Protein AF-X1QJ53-F1 (afdb_monomer)

Nearest PDB structures (foldseek):
  8qbk-assembly1_G  TM=8.713E-01  e=2.728E+00  Escherichia coli BL21(DE3)
  8qbm-assembly1_G  TM=8.729E-01  e=3.532E+00  Escherichia coli BL21(DE3)
  8cen-assembly1_R  TM=4.032E-01  e=2.107E+00  Saccharomyces cerevisiae

Solvent-accessible surface area (backbone atoms only — not comparable to full-atom values): 8934 Å² total; per-residue (Å²): 115,64,91,88,38,50,71,65,60,52,48,48,43,34,52,71,72,66,60,43,78,66,86,65,55,72,67,66,39,75,44,68,39,89,87,78,50,40,36,31,23,32,48,52,93,86,63,76,55,86,76,46,42,61,75,69,82,77,51,32,36,38,54,38,58,56,54,49,51,23,57,53,34,44,76,37,66,85,40,70,64,26,62,71,45,30,49,93,55,57,31,62,42,81,62,46,40,74,43,46,75,82,72,44,63,76,58,64,50,69,94,34,52,46,80,28,82,35,60,66,61,43,51,53,51,51,53,51,51,52,53,50,52,54,50,34,41,74,71,54,46,31,44,82,54,97,92,39,80,43,79,52,127

Structure (mmCIF, N/CA/C/O backbone):
data_AF-X1QJ53-F1
#
_entry.id   AF-X1QJ53-F1
#
loop_
_atom_site.group_PDB
_atom_site.id
_atom_site.type_symbol
_atom_site.label_atom_id
_atom_site.label_alt_id
_atom_site.label_comp_id
_atom_site.label_asym_id
_atom_site.label_entity_id
_atom_site.label_seq_id
_atom_site.pdbx_PDB_ins_code
_atom_site.Cartn_x
_atom_site.Cartn_y
_atom_site.Cartn_z
_atom_site.occupancy
_atom_site.B_iso_or_equiv
_atom_site.aut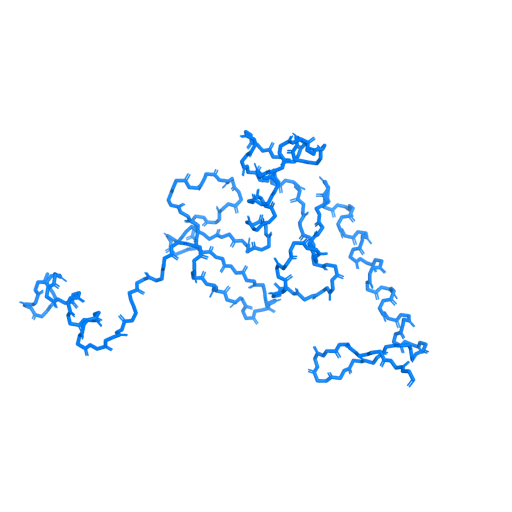h_seq_id
_atom_site.auth_comp_id
_atom_site.auth_asym_id
_atom_site.auth_atom_id
_atom_site.pdbx_PDB_model_num
ATOM 1 N N . LYS A 1 1 ? 17.224 -38.083 -8.132 1.00 50.22 1 LYS A N 1
ATOM 2 C CA . LYS A 1 1 ? 16.161 -39.090 -7.901 1.00 50.22 1 LYS A CA 1
ATOM 3 C C . LYS A 1 1 ? 15.854 -39.058 -6.407 1.00 50.22 1 LYS A C 1
ATOM 5 O O . LYS A 1 1 ? 16.810 -39.076 -5.651 1.00 50.22 1 LYS A O 1
ATOM 10 N N . PHE A 1 2 ? 14.597 -38.918 -5.989 1.00 45.19 2 PHE A N 1
ATOM 11 C CA . PHE A 1 2 ? 14.201 -39.140 -4.588 1.00 45.19 2 PHE A CA 1
ATOM 12 C C . PHE A 1 2 ? 13.563 -40.529 -4.561 1.00 45.19 2 PHE A C 1
ATOM 14 O O . PHE A 1 2 ? 12.647 -40.766 -5.345 1.00 45.19 2 PHE A O 1
ATOM 21 N N . CYS A 1 3 ? 14.103 -41.456 -3.768 1.00 67.69 3 CYS A N 1
ATOM 22 C CA . CYS A 1 3 ? 13.587 -42.828 -3.640 1.00 67.69 3 CYS A CA 1
ATOM 23 C C . CYS A 1 3 ? 13.303 -43.528 -4.990 1.00 67.69 3 CYS A C 1
ATOM 25 O O . CYS A 1 3 ? 12.209 -44.030 -5.206 1.00 67.69 3 CYS A O 1
ATOM 27 N N . ASN A 1 4 ? 14.250 -43.510 -5.939 1.00 80.38 4 ASN A N 1
ATOM 28 C CA . ASN A 1 4 ? 14.104 -44.112 -7.282 1.00 80.38 4 ASN A CA 1
ATOM 29 C C . ASN A 1 4 ? 12.947 -43.594 -8.159 1.00 80.38 4 ASN A C 1
ATOM 31 O O . ASN A 1 4 ? 12.737 -44.093 -9.263 1.00 80.38 4 ASN A O 1
ATOM 35 N N . ILE A 1 5 ? 12.261 -42.529 -7.748 1.00 84.31 5 ILE A N 1
ATOM 36 C CA . ILE A 1 5 ? 11.212 -41.889 -8.536 1.00 84.31 5 ILE A CA 1
ATOM 37 C C . ILE A 1 5 ? 11.822 -40.710 -9.315 1.00 84.31 5 ILE A C 1
ATOM 39 O O . ILE A 1 5 ? 12.606 -39.901 -8.797 1.00 84.31 5 ILE A O 1
ATOM 43 N N . THR A 1 6 ? 11.492 -40.626 -10.605 1.00 85.88 6 THR A N 1
ATOM 44 C CA . THR A 1 6 ? 11.842 -39.486 -11.470 1.00 85.88 6 THR A CA 1
ATOM 45 C C . THR A 1 6 ? 11.104 -38.228 -11.014 1.00 85.88 6 THR A C 1
ATOM 47 O O . THR A 1 6 ? 9.978 -38.327 -10.528 1.00 85.88 6 THR A O 1
ATOM 50 N N . ARG A 1 7 ? 11.678 -37.038 -11.228 1.00 77.88 7 ARG A N 1
ATOM 51 C CA . ARG A 1 7 ? 11.024 -35.768 -10.856 1.00 77.88 7 ARG A CA 1
ATOM 52 C C . ARG A 1 7 ? 9.626 -35.621 -11.473 1.00 77.88 7 ARG A C 1
ATOM 54 O O . ARG A 1 7 ? 8.723 -35.174 -10.775 1.00 77.88 7 ARG A O 1
ATOM 61 N N . ASP A 1 8 ? 9.431 -36.059 -12.716 1.00 78.88 8 ASP A N 1
ATOM 62 C CA . ASP A 1 8 ? 8.128 -35.980 -13.391 1.00 78.88 8 ASP A CA 1
ATOM 63 C C . ASP A 1 8 ? 7.080 -36.887 -12.746 1.00 78.88 8 ASP A C 1
ATOM 65 O O . ASP A 1 8 ? 5.974 -36.439 -12.453 1.00 78.88 8 ASP A O 1
ATOM 69 N N . LYS A 1 9 ? 7.449 -38.133 -12.423 1.00 84.12 9 LYS A N 1
ATOM 70 C CA . LYS A 1 9 ? 6.578 -39.066 -11.690 1.00 84.12 9 LYS A CA 1
ATOM 71 C C . LYS A 1 9 ? 6.228 -38.548 -10.288 1.00 84.12 9 LYS A C 1
ATOM 73 O O . LYS A 1 9 ? 5.081 -38.666 -9.872 1.00 84.12 9 LYS A O 1
ATOM 78 N N . ALA A 1 10 ? 7.169 -37.903 -9.595 1.00 80.94 10 ALA A N 1
ATOM 79 C CA . ALA A 1 10 ? 6.900 -37.265 -8.304 1.00 80.94 10 ALA A CA 1
ATOM 80 C C . ALA A 1 10 ? 5.947 -36.058 -8.430 1.00 80.94 10 ALA A C 1
ATOM 82 O O . ALA A 1 10 ? 5.065 -35.882 -7.590 1.00 80.94 10 ALA A O 1
ATOM 83 N N . ARG A 1 11 ? 6.092 -35.245 -9.488 1.00 75.94 11 ARG A N 1
ATOM 84 C CA . ARG A 1 11 ? 5.185 -34.126 -9.791 1.00 75.94 11 ARG A CA 1
ATOM 85 C C . ARG A 1 11 ? 3.771 -34.620 -10.109 1.00 75.94 11 ARG A C 1
ATOM 87 O O . ARG A 1 11 ? 2.825 -34.123 -9.511 1.00 75.94 11 ARG A O 1
ATOM 94 N N . TYR A 1 12 ? 3.643 -35.637 -10.966 1.00 80.94 12 TYR A N 1
ATOM 95 C CA . TYR A 1 12 ? 2.360 -36.271 -11.293 1.00 80.94 12 TYR A CA 1
ATOM 96 C C . TYR A 1 12 ? 1.636 -36.762 -10.035 1.00 80.94 12 TYR A C 1
ATOM 98 O O . TYR A 1 12 ? 0.468 -36.447 -9.831 1.00 80.94 12 TYR A O 1
ATOM 106 N N . TRP A 1 13 ? 2.341 -37.482 -9.158 1.00 82.81 13 TRP A N 1
ATOM 107 C CA . TRP A 1 13 ? 1.769 -37.972 -7.903 1.00 82.81 13 TRP A CA 1
ATOM 108 C C . TRP A 1 13 ? 1.271 -36.834 -7.008 1.00 82.81 13 TRP A C 1
ATOM 110 O O . TRP A 1 13 ? 0.147 -36.887 -6.513 1.00 82.81 13 TRP A O 1
ATOM 120 N N . ARG A 1 14 ? 2.067 -35.773 -6.838 1.00 78.88 14 ARG A N 1
ATOM 121 C CA . ARG A 1 14 ? 1.655 -34.609 -6.043 1.00 78.88 14 ARG A CA 1
ATOM 122 C C . ARG A 1 14 ? 0.403 -33.942 -6.605 1.00 78.88 14 ARG A C 1
ATOM 124 O O . ARG A 1 14 ? -0.545 -33.746 -5.860 1.00 78.88 14 ARG A O 1
ATOM 131 N N . GLU A 1 15 ? 0.404 -33.611 -7.891 1.00 80.06 15 GLU A N 1
ATOM 132 C CA . GLU A 1 15 ? -0.635 -32.768 -8.495 1.00 80.06 15 GLU A CA 1
ATOM 133 C C . GLU A 1 15 ? -1.914 -33.542 -8.839 1.00 80.06 15 GLU A C 1
ATOM 135 O O . GLU A 1 15 ? -3.006 -33.001 -8.696 1.00 80.06 15 GLU A O 1
ATOM 140 N N . LYS A 1 16 ? -1.800 -34.792 -9.308 1.00 80.38 16 LYS A N 1
ATOM 141 C CA . LYS A 1 16 ? -2.933 -35.563 -9.852 1.00 80.38 16 LYS A CA 1
ATOM 142 C C . LYS A 1 16 ? -3.485 -36.616 -8.901 1.00 80.38 16 LYS A C 1
ATOM 144 O O . LYS A 1 16 ? -4.689 -36.832 -8.901 1.00 80.38 16 LYS A O 1
ATOM 149 N N . VAL A 1 17 ? -2.630 -37.262 -8.106 1.00 84.62 17 VAL A N 1
ATOM 150 C CA . VAL A 1 17 ? -3.065 -38.316 -7.170 1.00 84.62 17 VAL A CA 1
ATOM 151 C C . VAL A 1 17 ? -3.459 -37.709 -5.829 1.00 84.62 17 VAL A C 1
ATOM 153 O O . VAL A 1 17 ? -4.526 -38.005 -5.307 1.00 84.62 17 VAL A O 1
ATOM 156 N N . HIS A 1 18 ? -2.613 -36.836 -5.284 1.00 79.88 18 HIS A N 1
ATOM 157 C CA . HIS A 1 18 ? -2.815 -36.280 -3.945 1.00 79.88 18 HIS A CA 1
ATOM 158 C C . HIS A 1 18 ? -3.409 -34.871 -3.931 1.00 79.88 18 HIS A C 1
ATOM 160 O O . HIS A 1 18 ? -3.660 -34.350 -2.849 1.00 79.88 18 HIS A O 1
ATOM 166 N N . GLN A 1 19 ? -3.594 -34.245 -5.102 1.00 74.56 19 GLN A N 1
ATOM 167 C CA . GLN A 1 19 ? -4.075 -32.861 -5.238 1.00 74.56 19 GLN A CA 1
ATOM 168 C C . GLN A 1 19 ? -3.305 -31.869 -4.348 1.00 74.56 19 GLN A C 1
ATOM 170 O O . GLN A 1 19 ? -3.828 -30.851 -3.902 1.00 74.56 19 GLN A O 1
ATOM 175 N N . ILE A 1 20 ? -2.033 -32.169 -4.075 1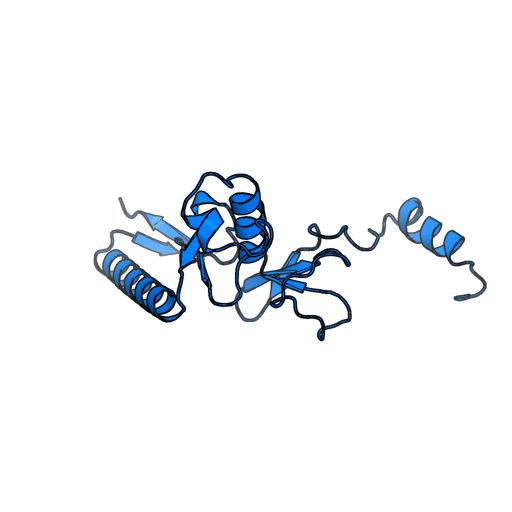.00 71.56 20 ILE A N 1
ATOM 176 C CA . ILE A 1 20 ? -1.159 -31.289 -3.317 1.00 71.56 20 ILE A CA 1
ATOM 177 C C . ILE A 1 20 ? -0.826 -30.142 -4.253 1.00 71.56 20 ILE A C 1
ATOM 179 O O . ILE A 1 20 ? -0.041 -30.321 -5.192 1.00 71.56 20 ILE A O 1
ATOM 183 N N . GLU A 1 21 ? -1.418 -28.978 -3.982 1.00 58.41 21 GLU A N 1
ATOM 184 C CA . GLU A 1 21 ? -1.149 -27.759 -4.731 1.00 58.41 21 GLU A CA 1
ATOM 185 C C . GLU A 1 21 ? 0.369 -27.586 -4.912 1.00 58.41 21 GLU A C 1
ATOM 187 O O . GLU A 1 21 ? 1.179 -27.723 -3.981 1.00 58.41 21 GLU A O 1
ATOM 192 N N . GLY A 1 22 ? 0.772 -27.357 -6.164 1.00 61.59 22 GLY A N 1
ATOM 193 C CA . GLY A 1 22 ? 2.145 -27.012 -6.501 1.00 61.59 22 GLY A CA 1
ATOM 194 C C . GLY A 1 22 ? 2.557 -25.686 -5.856 1.00 61.59 22 GLY A C 1
ATOM 195 O O . GLY A 1 22 ? 1.824 -25.079 -5.076 1.00 61.59 22 GLY A O 1
ATOM 196 N N . LYS A 1 23 ? 3.749 -25.180 -6.195 1.00 56.06 23 LYS A N 1
ATOM 197 C CA . LYS A 1 23 ? 4.075 -23.794 -5.826 1.00 56.06 23 LYS A CA 1
ATOM 198 C C . LYS A 1 23 ? 3.007 -22.887 -6.441 1.00 56.06 23 LYS A C 1
ATOM 200 O O . LYS A 1 23 ? 2.877 -22.881 -7.663 1.00 56.06 23 LYS A O 1
ATOM 205 N N . LYS A 1 24 ? 2.273 -22.153 -5.599 1.00 58.06 24 LYS A N 1
ATOM 206 C CA . LYS A 1 24 ? 1.293 -21.153 -6.034 1.00 58.06 24 LYS A CA 1
ATOM 207 C C . LYS A 1 24 ? 1.941 -20.216 -7.057 1.00 58.06 24 LYS A C 1
ATOM 209 O O . LYS A 1 24 ? 3.141 -19.928 -6.975 1.00 58.06 24 LYS A O 1
ATOM 214 N N . GLU A 1 25 ? 1.161 -19.800 -8.051 1.00 58.69 25 GLU A N 1
ATOM 215 C CA . GLU A 1 25 ? 1.647 -18.910 -9.104 1.00 58.69 25 GLU A CA 1
ATOM 216 C C . GLU A 1 25 ? 2.199 -17.605 -8.513 1.00 58.69 25 GLU A C 1
ATOM 218 O O . GLU A 1 25 ? 1.812 -17.163 -7.426 1.00 58.69 25 GLU A O 1
ATOM 223 N N . TRP A 1 26 ? 3.121 -16.976 -9.241 1.00 58.06 26 TRP A N 1
ATOM 224 C CA . TRP A 1 26 ? 3.638 -15.656 -8.890 1.00 58.06 26 TRP A CA 1
ATOM 225 C C . TRP A 1 26 ? 2.477 -14.662 -8.744 1.00 58.06 26 TRP A C 1
ATOM 227 O O . TRP A 1 26 ? 1.579 -14.635 -9.579 1.00 58.06 26 TRP A O 1
ATOM 237 N N . GLY A 1 27 ? 2.476 -13.878 -7.669 1.00 56.91 27 GLY A N 1
ATOM 238 C CA . GLY A 1 27 ? 1.388 -12.961 -7.323 1.00 56.91 27 GLY A CA 1
ATOM 239 C C . GLY A 1 27 ? 0.154 -13.609 -6.680 1.00 56.91 27 GLY A C 1
ATOM 240 O O . GLY A 1 27 ? -0.689 -12.877 -6.184 1.00 56.91 27 GLY A O 1
ATOM 241 N N . LYS A 1 28 ? 0.045 -14.947 -6.631 1.00 65.50 28 LYS A N 1
ATOM 242 C CA . LYS A 1 28 ? -1.084 -15.657 -5.985 1.00 65.50 28 LYS A CA 1
ATOM 243 C C . LYS A 1 28 ? -0.756 -16.213 -4.596 1.00 65.50 28 LYS A C 1
ATOM 245 O O . LYS A 1 28 ? -1.652 -16.583 -3.841 1.00 65.50 28 LYS A O 1
ATOM 250 N N . GLU A 1 29 ? 0.524 -16.298 -4.241 1.00 75.75 29 GLU A N 1
ATOM 251 C CA . GLU A 1 29 ? 0.957 -16.676 -2.892 1.00 75.75 29 GLU A CA 1
ATOM 252 C C . GLU A 1 29 ? 0.938 -15.444 -1.977 1.00 75.75 29 GLU A C 1
ATOM 254 O O . GLU A 1 29 ? 1.840 -14.611 -2.060 1.00 75.75 29 GLU A O 1
ATOM 259 N N . ARG A 1 30 ? -0.086 -15.342 -1.119 1.00 82.06 30 ARG A N 1
ATOM 260 C CA . ARG A 1 30 ? -0.167 -14.363 -0.024 1.00 82.06 30 ARG A CA 1
ATOM 261 C C . ARG A 1 30 ? 0.451 -14.966 1.238 1.00 82.06 30 ARG A C 1
ATOM 263 O O . ARG A 1 30 ? 0.018 -16.022 1.699 1.00 82.06 30 ARG A O 1
ATOM 270 N N . LEU A 1 31 ? 1.46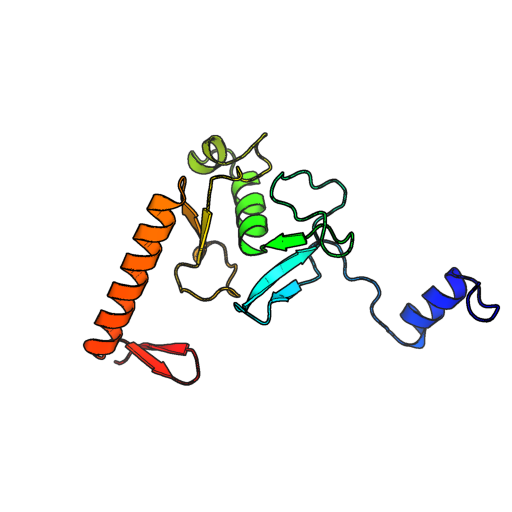7 -14.307 1.779 1.00 86.88 31 LEU A N 1
ATOM 271 C CA . LEU A 1 31 ? 2.157 -14.656 3.017 1.00 86.88 31 LEU A CA 1
ATOM 272 C C . LEU A 1 31 ? 1.837 -13.573 4.048 1.00 86.88 31 LEU A C 1
ATOM 274 O O . LEU A 1 31 ? 2.291 -12.442 3.907 1.00 86.88 31 LEU A O 1
ATOM 278 N N . ILE A 1 32 ? 1.044 -13.907 5.061 1.00 87.12 32 ILE A N 1
ATOM 279 C CA . ILE A 1 32 ? 0.693 -12.964 6.128 1.00 87.12 32 ILE A CA 1
ATOM 280 C C . ILE A 1 32 ? 1.804 -12.993 7.178 1.00 87.12 32 ILE A C 1
ATOM 282 O O . ILE A 1 32 ? 2.109 -14.055 7.732 1.00 87.12 32 ILE A O 1
ATOM 286 N N . ASP A 1 33 ? 2.419 -11.842 7.431 1.00 85.06 33 ASP A N 1
ATOM 287 C CA . ASP A 1 33 ? 3.374 -11.677 8.517 1.00 85.06 33 ASP A CA 1
ATOM 288 C C . ASP A 1 33 ? 2.632 -11.766 9.855 1.00 85.06 33 ASP A C 1
ATOM 290 O O . ASP A 1 33 ? 1.657 -11.058 10.099 1.00 85.06 33 ASP A O 1
ATOM 294 N N . LYS A 1 34 ? 3.073 -12.672 10.730 1.00 86.19 34 LYS A N 1
ATOM 295 C CA . LYS A 1 34 ? 2.422 -12.890 12.028 1.00 86.19 34 LYS A CA 1
ATOM 296 C C . LYS A 1 34 ? 2.687 -11.761 13.027 1.00 86.19 34 LYS A C 1
ATOM 298 O O . LYS A 1 34 ? 2.002 -11.714 14.041 1.00 86.19 34 LYS A O 1
ATOM 303 N N . SER A 1 35 ? 3.693 -10.921 12.784 1.00 85.81 35 SER A N 1
ATOM 304 C CA . SER A 1 35 ? 4.084 -9.851 13.703 1.00 85.81 35 SER A CA 1
ATOM 305 C C . SER A 1 35 ? 3.240 -8.592 13.528 1.00 85.81 35 SER A C 1
ATOM 307 O O . SER A 1 35 ? 2.770 -8.039 14.518 1.00 85.81 35 SER A O 1
ATOM 309 N N . ASP A 1 36 ? 3.015 -8.164 12.285 1.00 82.19 36 ASP A N 1
ATOM 310 C CA . ASP A 1 36 ? 2.311 -6.919 11.968 1.00 82.19 36 ASP A CA 1
ATOM 311 C C . ASP A 1 36 ? 1.067 -7.119 11.087 1.00 82.19 36 ASP A C 1
ATOM 313 O O . ASP A 1 36 ? 0.366 -6.156 10.799 1.00 82.19 36 ASP A O 1
ATOM 317 N N . GLY A 1 37 ? 0.759 -8.349 10.665 1.00 86.31 37 GLY A N 1
ATOM 318 C CA . GLY A 1 37 ? -0.410 -8.656 9.839 1.00 86.31 37 GLY A CA 1
ATOM 319 C C . GLY A 1 37 ? -0.272 -8.249 8.370 1.00 86.31 37 GLY A C 1
ATOM 320 O O . GLY A 1 37 ? -1.218 -8.437 7.601 1.00 86.31 37 GLY A O 1
ATOM 321 N N . ARG A 1 38 ? 0.881 -7.711 7.945 1.00 88.44 38 ARG A N 1
ATOM 322 C CA . ARG A 1 38 ? 1.087 -7.298 6.555 1.00 88.44 38 ARG A CA 1
ATOM 323 C C . ARG A 1 38 ? 1.111 -8.490 5.619 1.00 88.44 38 ARG A C 1
ATOM 325 O O . ARG A 1 38 ? 1.642 -9.557 5.927 1.00 88.44 38 ARG A O 1
ATOM 332 N N . VAL A 1 39 ? 0.594 -8.269 4.417 1.00 90.88 39 VAL A N 1
ATOM 333 C CA . VAL A 1 39 ? 0.590 -9.287 3.374 1.00 90.88 39 VAL A CA 1
ATOM 334 C C . VAL A 1 39 ? 1.783 -9.099 2.453 1.00 90.88 39 VAL A C 1
ATOM 336 O O . VAL A 1 39 ? 1.956 -8.054 1.831 1.00 90.88 39 VAL A O 1
ATOM 339 N N . TRP A 1 40 ? 2.592 -10.142 2.340 1.00 90.19 40 TRP A N 1
ATOM 340 C CA . TRP A 1 40 ? 3.693 -10.247 1.399 1.00 90.19 40 TRP A CA 1
ATOM 341 C C . TRP A 1 40 ? 3.295 -11.156 0.248 1.00 90.19 40 TRP A C 1
ATOM 343 O O . TRP A 1 40 ? 2.676 -12.199 0.448 1.00 90.19 40 TRP A O 1
ATOM 353 N N . ILE A 1 41 ? 3.697 -10.797 -0.962 1.00 87.94 41 ILE A N 1
ATOM 354 C CA . ILE A 1 41 ? 3.485 -11.612 -2.151 1.00 87.94 41 ILE A CA 1
ATOM 355 C C . ILE A 1 41 ? 4.801 -11.980 -2.803 1.00 87.94 41 ILE A C 1
ATOM 357 O O . ILE A 1 41 ? 5.812 -11.279 -2.712 1.00 87.94 41 ILE A O 1
ATOM 361 N N . ARG A 1 42 ? 4.764 -13.090 -3.527 1.00 85.25 42 ARG A N 1
ATOM 362 C CA . ARG A 1 42 ? 5.880 -13.541 -4.342 1.00 85.25 42 ARG A CA 1
ATOM 363 C C . ARG A 1 42 ? 5.826 -12.900 -5.730 1.00 85.25 42 ARG A C 1
ATOM 365 O O . ARG A 1 42 ? 4.924 -13.210 -6.505 1.00 85.25 42 ARG A O 1
ATOM 372 N N . VAL A 1 43 ? 6.797 -12.060 -6.083 1.00 84.25 43 VAL A N 1
ATOM 373 C CA . VAL A 1 43 ? 6.815 -11.332 -7.368 1.00 84.25 43 VAL A CA 1
ATOM 374 C C . VAL A 1 43 ? 7.635 -12.053 -8.448 1.00 84.25 43 VAL A C 1
ATOM 376 O O . VAL A 1 43 ? 8.630 -12.700 -8.117 1.00 84.25 43 VAL A O 1
ATOM 379 N N . PRO A 1 44 ? 7.269 -11.948 -9.744 1.00 81.44 44 PRO A N 1
ATOM 380 C CA . PRO A 1 44 ? 7.949 -12.643 -10.842 1.00 81.44 44 PRO A CA 1
ATOM 381 C C . PRO A 1 44 ? 9.475 -12.454 -10.895 1.00 81.44 44 PRO A C 1
ATOM 383 O O . PRO A 1 44 ? 10.032 -11.453 -10.443 1.00 81.44 44 PRO A O 1
ATOM 386 N N . LYS A 1 45 ? 10.187 -13.392 -11.535 1.00 78.19 45 LYS A N 1
ATOM 387 C CA . LYS A 1 45 ? 11.658 -13.314 -11.672 1.00 78.19 45 LYS A CA 1
ATOM 388 C C . LYS A 1 45 ? 12.145 -12.080 -12.437 1.00 78.19 45 LYS A C 1
ATOM 390 O O . LYS A 1 45 ? 13.222 -11.580 -12.132 1.00 78.19 45 LYS A O 1
ATOM 395 N N . ASN A 1 46 ? 11.369 -11.608 -13.408 1.00 80.06 46 ASN A N 1
ATOM 396 C CA . ASN A 1 46 ? 11.663 -10.415 -14.206 1.00 80.06 46 ASN A CA 1
ATOM 397 C C . ASN A 1 46 ? 11.192 -9.108 -13.539 1.00 80.06 46 ASN A C 1
ATOM 399 O O . ASN A 1 46 ? 11.342 -8.042 -14.125 1.00 80.06 46 ASN A O 1
ATOM 403 N N . TYR A 1 47 ? 10.612 -9.175 -12.337 1.00 84.19 47 TYR A N 1
ATOM 404 C CA . TYR A 1 47 ? 10.139 -8.002 -11.616 1.00 84.19 47 TYR A CA 1
ATOM 405 C C . TYR A 1 47 ? 11.312 -7.277 -10.947 1.00 84.19 47 TYR A C 1
ATOM 407 O O . TYR A 1 47 ? 11.877 -7.783 -9.975 1.00 84.19 47 TYR A O 1
ATOM 415 N N . SER A 1 48 ? 11.703 -6.120 -11.480 1.00 81.94 48 SER A N 1
ATOM 416 C CA . SER A 1 48 ? 12.991 -5.474 -11.174 1.00 81.94 48 SER A CA 1
ATOM 417 C C . SER A 1 48 ? 12.915 -4.296 -10.199 1.00 81.94 48 SER A C 1
ATOM 419 O O . SER A 1 48 ? 13.890 -3.558 -10.084 1.00 81.94 48 SER A O 1
ATOM 421 N N . ASN A 1 49 ? 11.800 -4.114 -9.484 1.00 81.88 49 ASN A N 1
ATOM 422 C CA . ASN A 1 49 ? 11.676 -3.025 -8.511 1.00 81.88 49 ASN A CA 1
ATOM 423 C C . ASN A 1 49 ? 12.794 -3.124 -7.433 1.00 81.88 49 ASN A C 1
ATOM 425 O O . ASN A 1 49 ? 13.005 -4.214 -6.885 1.00 81.88 49 ASN A O 1
ATOM 429 N N . PRO A 1 50 ? 13.532 -2.035 -7.125 1.00 77.50 50 PRO A N 1
ATOM 430 C CA . PRO A 1 50 ? 14.643 -2.054 -6.167 1.00 77.50 50 PRO A CA 1
ATOM 431 C C . PRO A 1 50 ? 14.244 -2.438 -4.737 1.00 77.50 50 PRO A C 1
ATOM 433 O O . PRO A 1 50 ? 15.083 -2.957 -4.009 1.00 77.50 50 PRO A O 1
ATOM 436 N N . VAL A 1 51 ? 12.983 -2.239 -4.342 1.00 82.88 51 VAL A N 1
ATOM 437 C CA . VAL A 1 51 ? 12.497 -2.561 -2.983 1.00 82.88 51 VAL A CA 1
ATOM 438 C C . VAL A 1 51 ? 12.115 -4.036 -2.790 1.00 82.88 51 VAL A C 1
ATOM 440 O O . VAL A 1 51 ? 11.624 -4.419 -1.734 1.00 82.88 51 VAL A O 1
ATOM 443 N N . VAL A 1 52 ? 12.319 -4.885 -3.803 1.00 83.81 52 VAL A N 1
ATOM 444 C CA . VAL A 1 52 ? 12.088 -6.333 -3.689 1.00 83.81 52 VAL A CA 1
ATOM 445 C C . VAL A 1 52 ? 13.130 -6.944 -2.762 1.00 83.81 52 VAL A C 1
ATOM 447 O O . VAL A 1 52 ? 14.327 -6.884 -3.058 1.00 83.81 52 VAL A O 1
ATOM 450 N N . ASP A 1 53 ? 12.685 -7.638 -1.716 1.00 78.06 53 ASP A N 1
ATOM 451 C CA . ASP A 1 53 ? 13.582 -8.447 -0.894 1.00 78.06 53 ASP A CA 1
ATOM 452 C C . ASP A 1 53 ? 14.014 -9.693 -1.685 1.00 78.06 53 ASP A C 1
ATOM 454 O O . ASP A 1 53 ? 13.211 -10.561 -2.060 1.00 78.06 53 ASP A O 1
ATOM 458 N N . LYS A 1 54 ? 15.319 -9.754 -1.971 1.00 74.06 54 LYS A N 1
ATOM 459 C CA . LYS A 1 54 ? 15.987 -10.858 -2.674 1.00 74.06 54 LYS A CA 1
ATOM 460 C C . LYS A 1 54 ? 16.684 -11.834 -1.714 1.00 74.06 54 LYS A C 1
ATOM 462 O O . LYS A 1 54 ? 17.080 -12.911 -2.160 1.00 74.06 54 LYS A O 1
ATOM 467 N N . GLY A 1 55 ? 16.841 -11.470 -0.440 1.00 62.84 55 GLY A N 1
ATOM 468 C CA . GLY A 1 55 ? 17.617 -12.192 0.567 1.00 62.84 55 GLY A CA 1
ATOM 469 C C . GLY A 1 55 ? 16.819 -13.268 1.302 1.00 62.84 55 GLY A C 1
ATOM 470 O O . GLY A 1 55 ? 17.315 -14.381 1.481 1.00 62.84 55 GLY A O 1
ATOM 471 N N . LYS A 1 56 ? 15.557 -13.008 1.671 1.00 53.09 56 LYS A N 1
ATOM 472 C CA . LYS A 1 56 ? 14.724 -14.020 2.343 1.00 53.09 56 LYS A CA 1
ATOM 473 C C . LYS A 1 56 ? 14.260 -15.106 1.350 1.00 53.09 56 LYS A C 1
ATOM 475 O O . LYS A 1 56 ? 13.419 -14.895 0.475 1.00 53.09 56 LYS A O 1
ATOM 480 N N . TYR A 1 57 ? 14.810 -16.315 1.502 1.00 52.69 57 TYR A N 1
ATOM 481 C CA . TYR A 1 57 ? 14.345 -17.569 0.879 1.00 5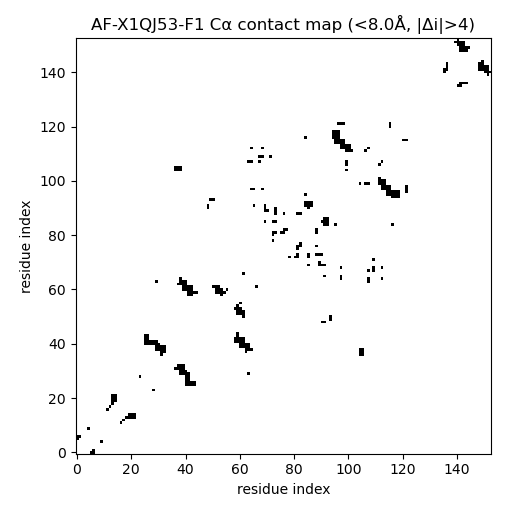2.69 57 TYR A CA 1
ATOM 482 C C . TYR A 1 57 ? 14.451 -17.704 -0.655 1.00 52.69 57 TYR A C 1
ATOM 484 O O . TYR A 1 57 ? 13.747 -18.537 -1.228 1.00 52.69 57 TYR A O 1
ATOM 492 N N . HIS A 1 58 ? 15.278 -16.922 -1.363 1.00 54.50 58 HIS A N 1
ATOM 493 C CA . HIS A 1 58 ? 15.298 -16.901 -2.844 1.00 54.50 58 HIS A CA 1
ATOM 494 C C . HIS A 1 58 ? 13.907 -16.658 -3.479 1.00 54.50 58 HIS A C 1
ATOM 496 O O . HIS A 1 58 ? 13.669 -17.013 -4.642 1.00 54.50 58 HIS A O 1
ATOM 502 N N . ARG A 1 59 ? 12.947 -16.107 -2.718 1.00 65.44 59 ARG A N 1
ATOM 503 C CA . ARG A 1 59 ? 11.537 -16.066 -3.127 1.00 65.44 59 ARG A CA 1
ATOM 504 C C . ARG A 1 59 ? 11.154 -14.802 -3.886 1.00 65.44 59 ARG A C 1
ATOM 506 O O . ARG A 1 59 ? 10.176 -14.906 -4.615 1.00 65.44 59 ARG A O 1
ATOM 513 N N . ARG A 1 60 ? 11.947 -13.718 -3.832 1.00 81.25 60 ARG A N 1
ATOM 514 C CA . ARG A 1 60 ? 11.617 -12.390 -4.396 1.00 81.25 60 ARG A CA 1
ATOM 515 C C . ARG A 1 60 ? 10.252 -11.941 -3.880 1.00 81.25 60 ARG A C 1
ATOM 517 O O . ARG A 1 60 ? 9.233 -12.204 -4.516 1.00 81.25 60 ARG A O 1
ATOM 524 N N . ILE A 1 61 ? 10.234 -11.342 -2.697 1.00 86.88 61 ILE A N 1
ATOM 525 C CA . ILE A 1 61 ? 8.989 -10.943 -2.034 1.00 86.88 61 ILE A CA 1
ATOM 526 C C . ILE A 1 61 ? 8.827 -9.423 -2.018 1.00 86.88 61 ILE A C 1
ATOM 528 O O . ILE A 1 61 ? 9.809 -8.681 -2.040 1.00 86.88 61 ILE A O 1
ATOM 532 N N . MET A 1 62 ? 7.573 -8.984 -2.023 1.00 89.00 62 MET A N 1
ATOM 533 C CA . MET A 1 62 ? 7.154 -7.583 -1.991 1.00 89.00 62 MET A CA 1
ATOM 534 C C . MET A 1 62 ? 5.923 -7.452 -1.100 1.00 89.00 62 MET A C 1
ATOM 536 O O . MET A 1 62 ? 5.116 -8.380 -1.053 1.00 89.00 62 MET A O 1
ATOM 540 N N . ILE A 1 63 ? 5.744 -6.310 -0.441 1.00 91.31 63 ILE A N 1
ATOM 541 C CA . ILE A 1 63 ? 4.501 -6.033 0.281 1.00 91.31 63 ILE A CA 1
ATOM 542 C C . ILE A 1 63 ? 3.353 -5.847 -0.728 1.00 91.31 63 ILE A C 1
ATOM 544 O O . ILE A 1 63 ? 3.482 -5.113 -1.710 1.00 91.31 63 ILE A O 1
ATOM 548 N N . GLU A 1 64 ? 2.232 -6.532 -0.501 1.00 92.81 64 GLU A N 1
ATOM 549 C CA . GLU A 1 64 ? 1.112 -6.647 -1.442 1.00 92.81 64 GLU A CA 1
ATOM 550 C C . GLU A 1 64 ? 0.51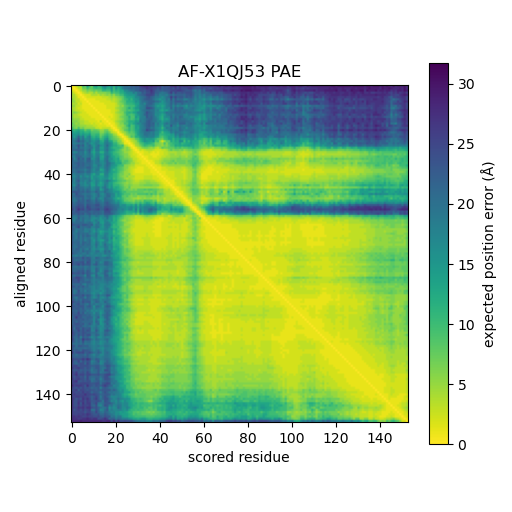5 -5.288 -1.816 1.00 92.81 64 GLU A C 1
ATOM 552 O O . GLU A 1 64 ? 0.395 -5.001 -3.006 1.00 92.81 64 GLU A O 1
ATOM 557 N N . HIS A 1 65 ? 0.217 -4.424 -0.838 1.00 94.00 65 HIS A N 1
ATOM 558 C CA . HIS A 1 65 ? -0.378 -3.106 -1.100 1.00 94.00 65 HIS A CA 1
ATOM 559 C C . HIS A 1 65 ? 0.453 -2.280 -2.088 1.00 94.00 65 HIS A C 1
ATOM 561 O O . HIS A 1 65 ? -0.088 -1.612 -2.967 1.00 94.00 65 HIS A O 1
ATOM 567 N N . ARG A 1 66 ? 1.785 -2.374 -1.999 1.00 94.50 66 ARG A N 1
ATOM 568 C CA . ARG A 1 66 ? 2.699 -1.616 -2.853 1.00 94.50 66 ARG A CA 1
ATOM 569 C C . ARG A 1 66 ? 2.637 -2.132 -4.279 1.00 94.50 66 ARG A C 1
ATOM 571 O O . ARG A 1 66 ? 2.607 -1.349 -5.224 1.00 94.50 66 ARG A O 1
ATOM 578 N N . TYR A 1 67 ? 2.611 -3.453 -4.426 1.00 93.06 67 TYR A N 1
ATOM 579 C CA . TYR A 1 67 ? 2.463 -4.091 -5.724 1.00 93.06 67 TYR A CA 1
ATOM 580 C C . TYR A 1 67 ? 1.114 -3.757 -6.372 1.00 93.06 67 TYR A C 1
ATOM 582 O O . TYR A 1 67 ? 1.083 -3.449 -7.561 1.00 93.06 67 TYR A O 1
ATOM 590 N N . VAL A 1 68 ? 0.018 -3.779 -5.606 1.00 93.69 68 VAL A N 1
ATOM 591 C CA . VAL A 1 68 ? -1.325 -3.439 -6.104 1.00 93.69 68 VAL A CA 1
ATOM 592 C C . VAL A 1 68 ? -1.369 -2.001 -6.619 1.00 93.69 68 VAL A C 1
ATOM 594 O O . VAL A 1 68 ? -1.745 -1.783 -7.770 1.00 93.69 68 VAL A O 1
ATOM 597 N N . VAL A 1 69 ? -0.910 -1.038 -5.813 1.00 95.69 69 VAL A N 1
ATOM 598 C CA . VAL A 1 69 ? -0.829 0.375 -6.213 1.00 95.69 69 VAL A CA 1
ATOM 599 C C . VAL A 1 69 ? 0.031 0.549 -7.457 1.00 95.69 69 VAL A C 1
ATOM 601 O O . VAL A 1 69 ? -0.363 1.244 -8.385 1.00 95.69 69 VAL A O 1
ATOM 604 N N . GLU A 1 70 ? 1.193 -0.101 -7.514 1.00 94.50 70 GLU A N 1
ATOM 605 C CA . GLU A 1 70 ? 2.069 -0.029 -8.679 1.00 94.50 70 GLU A CA 1
ATOM 606 C C . GLU A 1 70 ? 1.351 -0.473 -9.961 1.00 94.50 70 GLU A C 1
ATOM 608 O O . GLU A 1 70 ? 1.418 0.223 -10.975 1.00 94.50 70 GLU A O 1
ATOM 613 N N . LYS A 1 71 ? 0.671 -1.626 -9.930 1.00 93.56 71 LYS A N 1
ATOM 614 C CA . LYS A 1 71 ? -0.064 -2.132 -11.097 1.00 93.56 71 LYS A CA 1
ATOM 615 C C . LYS A 1 71 ? -1.203 -1.219 -11.491 1.00 93.56 71 LYS A C 1
ATOM 617 O O . LYS A 1 71 ? -1.383 -0.989 -12.680 1.00 93.56 71 LYS A O 1
ATOM 622 N N . PHE A 1 72 ? -1.905 -0.667 -10.515 1.00 96.19 72 PHE A N 1
ATOM 623 C CA . PHE A 1 72 ? -2.973 0.279 -10.769 1.00 96.19 72 PHE A CA 1
ATOM 624 C C . PHE A 1 72 ? -2.471 1.591 -11.387 1.00 96.19 72 PHE A C 1
ATOM 626 O O . PHE A 1 72 ? -3.016 2.052 -12.382 1.00 96.19 72 PHE A O 1
ATOM 633 N N . LEU A 1 73 ? -1.401 2.189 -10.863 1.00 96.56 73 LEU A N 1
ATOM 634 C CA . LEU A 1 73 ? -0.851 3.426 -11.427 1.00 96.56 73 LEU A CA 1
ATOM 635 C C . LEU A 1 73 ? -0.264 3.206 -12.828 1.00 96.56 73 LEU A C 1
ATOM 637 O O . LEU A 1 73 ? -0.384 4.072 -13.692 1.00 96.56 73 LEU A O 1
ATOM 641 N N . ALA A 1 74 ? 0.332 2.036 -13.082 1.00 95.38 74 ALA A N 1
ATOM 642 C CA . ALA A 1 74 ? 0.865 1.685 -14.397 1.00 95.38 74 ALA A CA 1
ATOM 643 C C . ALA A 1 74 ? -0.223 1.579 -15.484 1.00 95.38 74 ALA A C 1
ATOM 645 O O . ALA A 1 74 ? 0.083 1.772 -16.660 1.00 95.38 74 ALA A O 1
ATOM 646 N N . THR A 1 75 ? -1.482 1.300 -15.118 1.00 96.81 75 THR A N 1
ATOM 647 C CA . THR A 1 75 ? -2.615 1.320 -16.063 1.00 96.81 75 THR A CA 1
ATOM 648 C C . THR A 1 75 ? -3.217 2.711 -16.266 1.00 96.81 75 THR A C 1
ATOM 650 O O . THR A 1 75 ? -4.055 2.857 -17.148 1.00 96.81 75 THR A O 1
ATOM 653 N N . HIS A 1 76 ? -2.785 3.718 -15.498 1.00 96.44 76 HIS A N 1
ATOM 654 C CA . HIS A 1 76 ? -3.275 5.101 -15.568 1.00 96.44 76 HIS A CA 1
ATOM 655 C C . HIS A 1 76 ? -2.117 6.092 -15.798 1.00 96.44 76 HIS A C 1
ATOM 657 O O . HIS A 1 76 ? -1.819 6.929 -14.934 1.00 96.44 76 HIS A O 1
ATOM 663 N N . PRO A 1 77 ? -1.385 5.992 -16.926 1.00 95.75 77 PRO A N 1
ATOM 664 C CA . PRO A 1 77 ? -0.223 6.840 -17.210 1.00 95.75 77 PRO A CA 1
ATOM 665 C C . PRO A 1 77 ? -0.569 8.329 -17.372 1.00 95.75 77 PRO A C 1
ATOM 667 O O . PRO A 1 77 ? 0.311 9.189 -17.293 1.00 95.75 77 PRO A O 1
ATOM 670 N N . GLU A 1 78 ? -1.836 8.655 -17.611 1.00 96.56 78 GLU A N 1
ATOM 671 C CA . GLU A 1 78 ? -2.341 10.014 -17.746 1.00 96.56 78 GLU A CA 1
ATOM 672 C C . GLU A 1 78 ? -2.363 10.774 -16.412 1.00 96.56 78 GLU A C 1
ATOM 674 O O . GLU A 1 78 ? -2.237 12.003 -16.413 1.00 96.56 78 GLU A O 1
ATOM 679 N N . TRP A 1 79 ? -2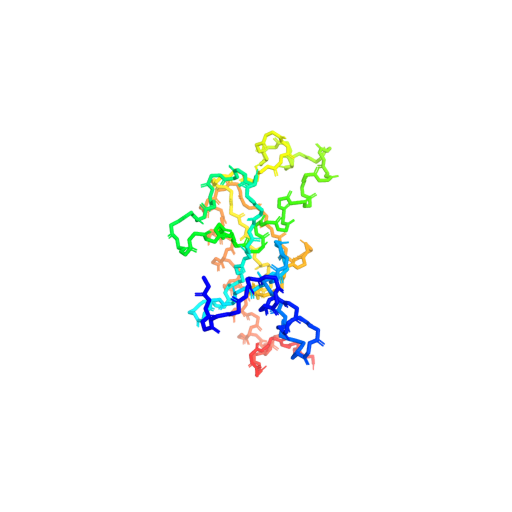.419 10.071 -15.275 1.00 96.31 79 TRP A N 1
ATOM 680 C CA . TRP A 1 79 ? -2.463 10.701 -13.956 1.00 96.31 79 TRP A CA 1
ATOM 681 C C . TRP A 1 79 ? -1.125 11.329 -13.568 1.00 96.31 79 TRP A C 1
ATOM 683 O O . TRP A 1 79 ? -0.046 10.755 -13.747 1.00 96.31 79 TRP A O 1
ATOM 693 N N . GLY A 1 80 ? -1.193 12.509 -12.944 1.00 95.56 80 GLY A N 1
ATOM 694 C CA . GLY A 1 80 ? -0.006 13.218 -12.465 1.00 95.56 80 GLY A CA 1
ATOM 695 C C . GLY A 1 80 ? 0.814 12.393 -11.467 1.00 95.56 80 GLY A C 1
ATOM 696 O O . GLY A 1 80 ? 2.041 12.362 -11.563 1.00 95.56 80 GLY A O 1
ATOM 697 N N . ILE A 1 81 ? 0.147 11.676 -10.555 1.00 94.44 81 ILE A N 1
ATOM 698 C CA . ILE A 1 81 ? 0.820 10.811 -9.578 1.00 94.44 81 ILE A CA 1
ATOM 699 C C . ILE A 1 81 ? 1.543 9.641 -10.254 1.00 94.44 81 ILE A C 1
ATOM 701 O O . ILE A 1 81 ? 2.671 9.343 -9.872 1.00 94.44 81 ILE A O 1
ATOM 705 N N . SER A 1 82 ? 0.980 9.035 -11.303 1.00 95.94 82 SER A N 1
ATOM 706 C CA . SER A 1 82 ? 1.629 7.947 -12.049 1.00 95.94 82 SER A CA 1
ATOM 707 C C . SER A 1 82 ? 2.937 8.415 -12.687 1.00 95.94 82 SER A C 1
ATOM 709 O O . SER A 1 82 ? 3.977 7.783 -12.509 1.00 95.94 82 SER A O 1
ATOM 711 N N . LYS A 1 83 ? 2.921 9.582 -13.346 1.00 95.25 83 LYS A N 1
ATOM 712 C CA . LYS A 1 83 ? 4.117 10.178 -13.972 1.00 95.25 83 LYS A CA 1
ATOM 713 C C . LYS A 1 83 ? 5.212 10.505 -12.956 1.00 95.25 83 LYS A C 1
ATOM 715 O O . LYS A 1 83 ? 6.393 10.316 -13.238 1.00 95.25 83 LYS A O 1
ATOM 720 N N . ARG A 1 84 ? 4.841 11.005 -11.771 1.00 95.31 84 ARG A N 1
ATOM 721 C CA . ARG A 1 84 ? 5.812 11.396 -10.735 1.00 95.31 84 ARG A CA 1
ATOM 722 C C . ARG A 1 84 ? 6.344 10.214 -9.931 1.00 95.31 84 ARG A C 1
ATOM 724 O O . ARG A 1 84 ? 7.528 10.205 -9.594 1.00 95.31 84 ARG A O 1
ATOM 731 N N . SER A 1 85 ? 5.499 9.234 -9.624 1.00 94.75 85 SER A N 1
ATOM 732 C CA . SER A 1 85 ? 5.807 8.172 -8.659 1.00 94.75 85 SER A CA 1
ATOM 733 C C . SER A 1 85 ? 6.387 6.903 -9.286 1.00 94.75 85 SER A C 1
ATOM 735 O O . SER A 1 85 ? 7.063 6.151 -8.583 1.00 94.75 85 SER A O 1
ATOM 737 N N . LEU A 1 86 ? 6.189 6.670 -10.590 1.00 94.88 86 LEU A N 1
ATOM 738 C CA . LEU A 1 86 ? 6.670 5.465 -11.265 1.00 94.88 86 LEU A CA 1
ATOM 739 C C . LEU A 1 86 ? 8.037 5.659 -11.943 1.00 94.88 86 LEU A C 1
ATOM 741 O O . LEU A 1 86 ? 8.347 6.707 -12.503 1.00 94.88 86 LEU A O 1
ATOM 745 N N . ILE A 1 87 ? 8.856 4.609 -11.913 1.00 92.50 87 ILE A N 1
ATOM 746 C CA . ILE A 1 87 ? 10.076 4.427 -12.707 1.00 92.50 87 ILE A CA 1
ATOM 747 C C . ILE A 1 87 ? 9.669 3.703 -13.990 1.00 92.50 87 ILE A C 1
ATOM 749 O O . ILE A 1 87 ? 9.027 2.651 -13.915 1.00 92.50 87 ILE A O 1
ATOM 753 N N . ASP A 1 88 ? 10.001 4.276 -15.148 1.00 89.44 88 ASP A N 1
ATOM 754 C CA . ASP A 1 88 ? 9.651 3.767 -16.485 1.00 89.44 88 ASP A CA 1
ATOM 755 C C . ASP A 1 88 ? 8.150 3.475 -16.676 1.00 89.44 88 ASP A C 1
ATOM 757 O O . ASP A 1 88 ? 7.774 2.570 -17.423 1.00 89.44 88 ASP A O 1
ATOM 761 N N . GLY A 1 89 ? 7.282 4.180 -15.939 1.00 90.75 89 GLY A N 1
ATOM 762 C CA . GLY A 1 89 ? 5.836 3.925 -15.921 1.00 90.75 89 GLY A CA 1
ATOM 763 C C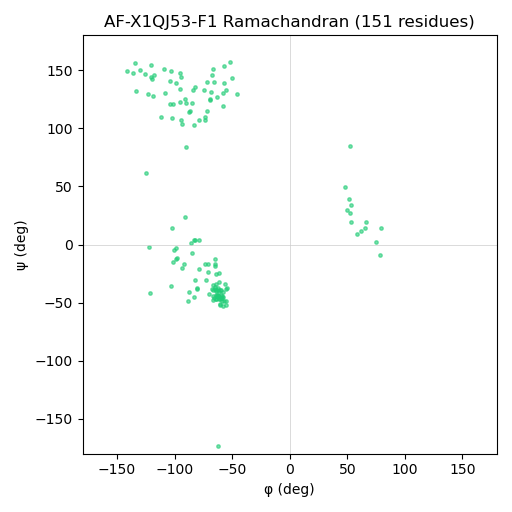 . GLY A 1 89 ? 5.442 2.563 -15.337 1.00 90.75 89 GLY A C 1
ATOM 764 O O . GLY A 1 89 ? 4.314 2.122 -15.529 1.00 90.75 89 GLY A O 1
ATOM 765 N N . LYS A 1 90 ? 6.363 1.870 -14.654 1.00 89.69 90 LYS A N 1
ATOM 766 C CA . LYS A 1 90 ? 6.175 0.484 -14.205 1.00 89.69 90 LYS A CA 1
ATOM 767 C C . LYS A 1 90 ? 6.283 0.289 -12.710 1.00 89.69 90 LYS A C 1
ATOM 769 O O . LYS A 1 90 ? 5.523 -0.515 -12.195 1.00 89.69 90 LYS A O 1
ATOM 774 N N . TYR A 1 91 ? 7.242 0.929 -12.041 1.00 93.12 91 TYR A N 1
ATOM 775 C CA . TYR A 1 91 ? 7.605 0.581 -10.664 1.00 93.12 91 TYR A CA 1
ATOM 776 C C . TYR A 1 91 ? 7.482 1.763 -9.723 1.00 93.12 91 TYR A C 1
ATOM 778 O O . TYR A 1 91 ? 8.080 2.800 -9.988 1.00 93.12 91 TYR A O 1
ATOM 786 N N . LEU A 1 92 ? 6.791 1.607 -8.593 1.00 94.06 92 LEU A N 1
ATOM 787 C CA . LEU A 1 92 ? 6.726 2.678 -7.600 1.00 94.06 92 LEU A CA 1
ATOM 788 C C . LEU A 1 92 ? 8.133 2.958 -7.048 1.00 94.06 92 LEU A C 1
ATOM 790 O O . LEU A 1 92 ? 8.814 2.029 -6.594 1.00 94.06 92 LEU A O 1
ATOM 794 N N . LYS A 1 93 ? 8.563 4.225 -7.083 1.00 94.44 93 LYS A N 1
ATOM 795 C CA . LYS A 1 93 ? 9.853 4.704 -6.555 1.00 94.44 93 LYS A CA 1
ATOM 796 C C . LYS A 1 93 ? 9.991 4.369 -5.071 1.00 94.44 93 LYS A C 1
ATOM 798 O O . LYS A 1 93 ? 9.035 4.512 -4.314 1.00 94.44 93 LYS A O 1
ATOM 803 N N . SER A 1 94 ? 11.179 3.944 -4.639 1.00 91.31 94 SER A N 1
ATOM 804 C CA . SER A 1 94 ? 11.422 3.437 -3.275 1.00 91.31 94 SER A CA 1
ATOM 805 C C . SER A 1 94 ? 11.044 4.412 -2.161 1.00 91.31 94 SER A C 1
ATOM 807 O O . SER A 1 94 ? 10.568 3.960 -1.134 1.00 91.31 94 SER A O 1
ATOM 809 N N . LYS A 1 95 ? 11.209 5.721 -2.384 1.00 92.75 95 LYS A N 1
ATOM 810 C CA . LYS A 1 95 ? 10.882 6.772 -1.406 1.00 92.75 95 LYS A CA 1
ATOM 811 C C . LYS A 1 95 ? 9.382 7.001 -1.168 1.00 92.75 95 LYS A C 1
ATOM 813 O O . LYS A 1 95 ? 9.034 7.685 -0.218 1.00 92.75 95 LYS A O 1
ATOM 818 N N . TYR A 1 96 ? 8.523 6.515 -2.068 1.00 94.88 96 TYR A N 1
ATOM 819 C CA . TYR A 1 96 ? 7.076 6.681 -1.947 1.00 94.88 96 TYR A CA 1
ATOM 820 C C . TYR A 1 96 ? 6.527 5.588 -1.035 1.00 94.88 96 TYR A C 1
ATOM 822 O O . TYR A 1 96 ? 6.839 4.408 -1.236 1.00 94.88 96 TYR A O 1
ATOM 830 N N . GLU A 1 97 ? 5.679 5.978 -0.093 1.00 94.75 97 GLU A N 1
ATOM 831 C CA . GLU A 1 97 ? 5.037 5.089 0.872 1.00 94.75 97 GLU A CA 1
ATOM 832 C C . GLU A 1 97 ? 3.583 4.831 0.479 1.00 94.75 97 GLU A C 1
ATOM 834 O O . GLU A 1 97 ? 2.930 5.675 -0.134 1.00 94.75 97 GLU A O 1
ATOM 839 N N . VAL A 1 98 ? 3.068 3.652 0.822 1.00 96.00 98 VAL A N 1
ATOM 840 C CA . VAL A 1 98 ? 1.668 3.283 0.582 1.00 96.00 98 VAL A CA 1
ATOM 841 C C . VAL A 1 98 ? 1.003 2.999 1.919 1.00 96.00 98 VAL A C 1
ATOM 843 O O . VAL A 1 98 ? 1.511 2.204 2.707 1.00 96.00 98 VAL A O 1
ATOM 846 N N . HIS A 1 99 ? -0.135 3.642 2.162 1.00 95.44 99 HIS A N 1
ATOM 847 C CA . HIS A 1 99 ? -0.860 3.574 3.425 1.00 95.44 99 HIS A CA 1
ATOM 848 C C . HIS A 1 99 ? -2.271 3.023 3.242 1.00 95.44 99 HIS A C 1
ATOM 850 O O . HIS A 1 99 ? -2.937 3.344 2.259 1.00 95.44 99 HIS A O 1
ATOM 856 N N . HIS A 1 100 ? -2.734 2.255 4.224 1.00 94.00 100 HIS A N 1
ATOM 857 C CA . HIS A 1 100 ? -4.118 1.800 4.342 1.00 94.00 100 HIS A CA 1
ATOM 858 C C . HIS A 1 100 ? -4.947 2.832 5.097 1.00 94.00 100 HIS A C 1
ATOM 860 O O . HIS A 1 100 ? -4.730 3.032 6.289 1.00 94.00 100 HIS A O 1
ATOM 866 N N . ILE A 1 101 ? -5.908 3.465 4.428 1.00 91.38 101 ILE A N 1
ATOM 867 C CA . ILE A 1 101 ? -6.739 4.531 5.010 1.00 91.38 101 ILE A CA 1
ATOM 868 C C . ILE A 1 101 ? -7.542 4.004 6.209 1.00 91.38 101 ILE A C 1
ATOM 870 O O . ILE A 1 101 ? -7.632 4.669 7.237 1.00 91.38 101 ILE A O 1
ATOM 874 N N . ASN A 1 102 ? -8.085 2.788 6.105 1.00 87.88 102 ASN A N 1
ATOM 875 C CA . ASN A 1 102 ? -8.848 2.141 7.175 1.00 87.88 102 ASN A CA 1
ATOM 876 C C . ASN A 1 102 ? -7.993 1.450 8.255 1.00 87.88 102 ASN A C 1
ATOM 878 O O . ASN A 1 102 ? -8.555 0.794 9.132 1.00 87.88 102 ASN A O 1
ATOM 882 N N . LEU A 1 103 ? -6.661 1.556 8.184 1.00 86.12 103 LEU A N 1
ATOM 883 C CA . LEU A 1 103 ? -5.707 0.909 9.094 1.00 86.12 103 LEU A CA 1
ATOM 884 C C . LEU A 1 103 ? -5.741 -0.639 9.101 1.00 86.12 103 LEU A C 1
ATOM 886 O O . LEU A 1 103 ? -5.101 -1.256 9.953 1.00 86.12 103 LEU A O 1
ATOM 890 N N . ASP A 1 104 ? -6.427 -1.282 8.150 1.00 86.56 104 ASP A N 1
ATOM 891 C CA . ASP A 1 104 ? -6.419 -2.736 7.958 1.00 86.56 104 ASP A CA 1
ATOM 892 C C . ASP A 1 104 ? -5.373 -3.136 6.908 1.00 86.56 104 ASP A C 1
ATOM 894 O O . ASP A 1 104 ? -5.568 -2.970 5.702 1.00 86.56 104 ASP A O 1
ATOM 898 N N . PHE A 1 105 ? -4.268 -3.733 7.364 1.00 89.50 105 PHE A N 1
ATOM 899 C CA . PHE A 1 105 ? -3.158 -4.149 6.501 1.00 89.50 105 PHE A CA 1
ATOM 900 C C . PHE A 1 105 ? -3.504 -5.250 5.486 1.00 89.50 105 PHE A C 1
ATOM 902 O O . PHE A 1 105 ? -2.696 -5.529 4.590 1.00 89.50 105 PHE A O 1
ATOM 909 N N . GLN A 1 106 ? -4.664 -5.898 5.625 1.00 89.00 106 GLN A N 1
ATOM 910 C CA . GLN A 1 106 ? -5.121 -6.959 4.729 1.00 89.00 106 GLN A CA 1
ATOM 911 C C . GLN A 1 106 ? -6.104 -6.461 3.658 1.00 89.00 106 GLN A C 1
ATOM 913 O O . GLN A 1 106 ? -6.343 -7.193 2.688 1.00 89.00 106 GLN A O 1
ATOM 918 N N . ASP A 1 107 ? -6.623 -5.233 3.784 1.00 89.81 107 ASP A N 1
ATOM 919 C CA . ASP A 1 107 ? -7.551 -4.619 2.831 1.00 89.81 107 ASP A CA 1
ATOM 920 C C . ASP A 1 107 ? -6.807 -3.837 1.739 1.00 89.81 107 ASP A C 1
ATOM 922 O O . ASP A 1 107 ? -6.629 -2.622 1.798 1.00 89.81 107 ASP A O 1
ATOM 926 N N . ASN A 1 108 ? -6.367 -4.559 0.709 1.00 93.00 108 ASN A N 1
ATOM 927 C CA . ASN A 1 108 ? -5.588 -4.007 -0.403 1.00 93.00 108 ASN A CA 1
ATOM 928 C C . ASN A 1 108 ? -6.445 -3.517 -1.581 1.00 93.00 108 ASN A C 1
ATOM 930 O O . ASN A 1 108 ? -5.959 -3.479 -2.712 1.00 93.00 108 ASN A O 1
ATOM 934 N N . ARG A 1 109 ? -7.718 -3.176 -1.350 1.00 94.19 109 ARG A N 1
ATOM 935 C CA . ARG A 1 109 ? -8.550 -2.530 -2.374 1.00 94.19 109 ARG A CA 1
ATOM 936 C C . ARG A 1 109 ? -8.004 -1.142 -2.687 1.00 94.19 109 ARG A C 1
ATOM 938 O O . ARG A 1 109 ? -7.567 -0.435 -1.785 1.00 94.19 109 ARG A O 1
ATOM 945 N N . ILE A 1 110 ? -8.009 -0.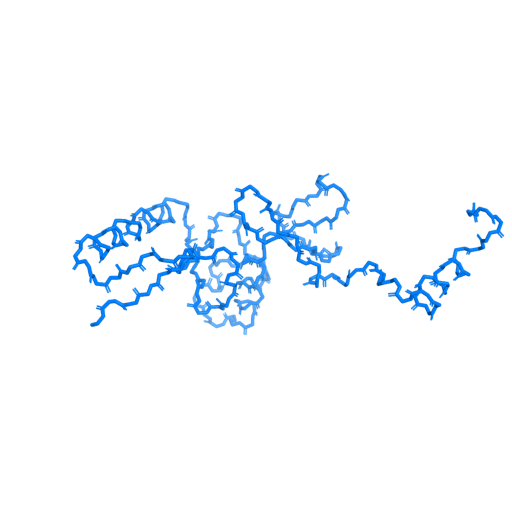750 -3.959 1.00 95.44 110 ILE A N 1
ATOM 946 C CA . ILE A 1 110 ? -7.313 0.467 -4.389 1.00 95.44 110 ILE A CA 1
ATOM 947 C C . ILE A 1 110 ? -7.901 1.732 -3.757 1.00 95.44 110 ILE A C 1
ATOM 949 O O . ILE A 1 110 ? -7.152 2.634 -3.403 1.00 95.44 110 ILE A O 1
ATOM 953 N N . GLU A 1 111 ? -9.215 1.763 -3.533 1.00 95.75 111 GLU A N 1
ATOM 954 C CA . GLU A 1 111 ? -9.913 2.857 -2.856 1.00 95.75 111 GLU A CA 1
ATOM 955 C C . GLU A 1 111 ? -9.511 3.030 -1.381 1.00 95.75 111 GLU A C 1
ATOM 957 O O . GLU A 1 111 ? -9.768 4.078 -0.797 1.00 95.75 111 GLU A O 1
ATOM 962 N N . ASN A 1 112 ? -8.868 2.023 -0.781 1.00 94.88 112 ASN A N 1
ATOM 963 C CA . ASN A 1 112 ? -8.366 2.054 0.591 1.00 94.88 112 ASN A CA 1
ATOM 964 C C . ASN A 1 112 ? -6.861 2.376 0.672 1.00 94.88 112 ASN A C 1
ATOM 966 O O . ASN A 1 112 ? -6.308 2.472 1.768 1.00 94.88 112 ASN A O 1
ATOM 970 N N . LEU A 1 113 ? -6.175 2.521 -0.465 1.00 96.38 113 LEU A N 1
ATOM 971 C CA . LEU A 1 113 ? -4.732 2.731 -0.516 1.00 96.38 113 LEU A CA 1
ATOM 972 C C . LEU A 1 113 ? -4.403 4.162 -0.938 1.00 96.38 113 LEU A C 1
ATOM 974 O O . LEU A 1 113 ? -4.879 4.649 -1.961 1.00 96.38 113 LEU A O 1
ATOM 978 N N . TRP A 1 114 ? -3.525 4.817 -0.182 1.00 96.50 114 TRP A N 1
ATOM 979 C CA . TRP A 1 114 ? -3.017 6.148 -0.508 1.00 96.50 114 TRP A CA 1
ATOM 980 C C . TRP A 1 114 ? -1.502 6.147 -0.684 1.00 96.50 114 TRP A C 1
ATOM 982 O O . TRP A 1 114 ? -0.790 5.457 0.045 1.00 96.50 114 TRP A O 1
ATOM 992 N N . VAL A 1 115 ? -1.008 6.934 -1.641 1.00 97.00 115 VAL A N 1
ATOM 993 C CA . VAL A 1 115 ? 0.423 7.067 -1.935 1.00 97.00 115 VAL A CA 1
ATOM 994 C C . VAL A 1 115 ? 0.950 8.384 -1.384 1.00 97.00 115 VAL A C 1
ATOM 996 O O . VAL A 1 115 ? 0.521 9.454 -1.809 1.00 97.00 115 VAL A O 1
ATOM 999 N N . PHE A 1 116 ? 1.933 8.300 -0.495 1.00 96.75 116 PHE A N 1
ATOM 1000 C CA . PHE A 1 116 ? 2.676 9.446 0.015 1.00 96.75 116 PHE A CA 1
ATOM 1001 C C . PHE A 1 116 ? 4.002 9.597 -0.728 1.00 96.75 116 PHE A C 1
ATOM 1003 O O . PHE A 1 116 ? 4.680 8.611 -1.024 1.00 96.75 116 PHE A O 1
ATOM 1010 N N . GLU A 1 117 ? 4.372 10.837 -1.053 1.00 95.00 117 GLU A N 1
ATOM 1011 C CA . GLU A 1 117 ? 5.612 11.123 -1.788 1.00 95.00 117 GLU A CA 1
ATOM 1012 C C . GLU A 1 117 ? 6.858 11.088 -0.892 1.00 95.00 117 GLU A C 1
ATOM 1014 O O . GLU A 1 117 ? 7.975 10.910 -1.395 1.00 95.00 117 GLU A O 1
ATOM 1019 N N . THR A 1 118 ? 6.656 11.241 0.419 1.00 94.44 118 THR A N 1
ATOM 1020 C CA . THR A 1 118 ? 7.687 11.222 1.456 1.00 94.44 118 THR A CA 1
ATOM 1021 C C . THR A 1 118 ? 7.245 10.357 2.639 1.00 94.44 118 THR A C 1
ATOM 1023 O O . THR A 1 118 ? 6.049 10.134 2.858 1.00 94.44 118 THR A O 1
ATOM 1026 N N . ASN A 1 119 ? 8.211 9.852 3.409 1.00 93.00 119 ASN A N 1
ATOM 1027 C CA . ASN A 1 119 ? 7.899 9.117 4.633 1.00 93.00 119 ASN A CA 1
ATOM 1028 C C . ASN A 1 119 ? 7.408 10.070 5.732 1.00 93.00 119 ASN A C 1
ATOM 1030 O O . ASN A 1 119 ? 6.586 9.675 6.549 1.00 93.00 119 ASN A O 1
ATOM 1034 N N . GLU A 1 120 ? 7.873 11.317 5.742 1.00 96.31 120 GLU A N 1
ATOM 1035 C CA . GLU A 1 120 ? 7.426 12.359 6.664 1.00 96.31 120 GLU A CA 1
ATOM 1036 C C . GLU A 1 120 ? 5.911 12.585 6.551 1.00 96.31 120 GLU A C 1
ATOM 1038 O O . GLU A 1 120 ? 5.204 12.429 7.550 1.00 96.31 120 GLU A O 1
ATOM 1043 N N . ASP A 1 121 ? 5.400 12.818 5.335 1.00 96.19 121 ASP A N 1
ATOM 1044 C CA . ASP A 1 121 ? 3.960 12.999 5.088 1.00 96.19 121 ASP A CA 1
ATOM 1045 C C . ASP A 1 121 ? 3.164 11.752 5.500 1.00 96.19 121 ASP A C 1
ATOM 1047 O O . ASP A 1 121 ? 2.078 11.835 6.078 1.00 96.19 121 ASP A O 1
ATOM 1051 N N . HIS A 1 122 ? 3.724 10.568 5.235 1.00 96.00 122 HIS A N 1
ATOM 1052 C CA . HIS A 1 122 ? 3.121 9.300 5.628 1.00 96.00 122 HIS A CA 1
ATOM 1053 C C . HIS A 1 122 ? 3.010 9.156 7.155 1.00 96.00 122 HIS A C 1
ATOM 1055 O O . HIS A 1 122 ? 1.963 8.734 7.653 1.00 96.00 122 HIS A O 1
ATOM 1061 N N . GLN A 1 123 ? 4.054 9.513 7.913 1.00 94.81 123 GLN A N 1
ATOM 1062 C CA . GLN A 1 123 ? 4.008 9.474 9.379 1.00 94.81 123 GLN A CA 1
ATOM 1063 C C . GLN A 1 123 ? 3.033 10.510 9.944 1.00 94.81 123 GLN A C 1
ATOM 1065 O O . GLN A 1 123 ? 2.313 10.216 10.902 1.00 94.81 123 GLN A O 1
ATOM 1070 N N . GLU A 1 124 ? 2.974 11.703 9.352 1.00 96.38 124 GLU A N 1
ATOM 1071 C CA . GLU A 1 124 ? 2.041 12.746 9.771 1.00 96.38 124 GLU A CA 1
ATOM 1072 C C . GLU A 1 124 ? 0.583 12.329 9.552 1.00 96.38 124 GLU A C 1
ATOM 1074 O O . GLU A 1 124 ? -0.235 12.434 10.475 1.00 96.38 124 GLU A O 1
ATOM 1079 N N . ALA A 1 125 ? 0.262 11.791 8.374 1.00 94.06 125 ALA A N 1
ATOM 1080 C CA . ALA A 1 125 ? -1.071 11.287 8.071 1.00 94.06 125 ALA A CA 1
ATOM 1081 C C . ALA A 1 125 ? -1.453 10.119 8.986 1.00 94.06 125 ALA A C 1
ATOM 1083 O O . ALA A 1 125 ? -2.542 10.115 9.558 1.00 94.06 125 ALA A O 1
ATOM 1084 N N . ARG A 1 126 ? -0.529 9.172 9.203 1.00 92.81 126 ARG A N 1
ATOM 1085 C CA . ARG A 1 126 ? -0.718 8.057 10.139 1.00 92.81 126 ARG A CA 1
ATOM 1086 C C . ARG A 1 126 ? -1.071 8.564 11.536 1.00 92.81 126 ARG A C 1
ATOM 1088 O O . ARG A 1 126 ? -2.058 8.120 12.114 1.00 92.81 126 ARG A O 1
ATOM 1095 N N . ARG A 1 127 ? -0.281 9.493 12.086 1.00 94.50 127 ARG A N 1
ATOM 1096 C CA . ARG A 1 127 ? -0.529 10.082 13.411 1.00 94.50 127 ARG A CA 1
ATOM 1097 C C . ARG A 1 127 ? -1.899 10.759 13.469 1.00 94.50 127 ARG A C 1
ATOM 1099 O O . ARG A 1 127 ? -2.628 10.562 14.434 1.00 94.50 127 ARG A O 1
ATOM 1106 N N . SER A 1 128 ? -2.247 11.518 12.434 1.00 94.38 128 SER A N 1
ATOM 1107 C CA . SER A 1 128 ? -3.524 12.234 12.356 1.00 94.38 128 SER A CA 1
ATOM 1108 C C . SER A 1 128 ? -4.718 11.277 12.311 1.00 94.38 128 SER A C 1
ATOM 1110 O O . SER A 1 128 ? -5.711 11.514 12.993 1.00 94.38 128 SER A O 1
ATOM 1112 N N . LEU A 1 129 ? -4.604 10.163 11.579 1.00 92.12 129 LEU A N 1
ATOM 1113 C CA . LEU A 1 129 ? -5.621 9.109 11.550 1.00 92.12 129 LEU A CA 1
ATOM 1114 C C . LEU A 1 129 ? -5.812 8.462 12.923 1.00 92.12 129 LEU A C 1
ATOM 1116 O O . LEU A 1 129 ? -6.950 8.300 13.348 1.00 92.12 129 LEU A O 1
ATOM 1120 N N . TYR A 1 130 ? -4.733 8.140 13.643 1.00 90.56 130 TYR A N 1
ATOM 1121 C CA . TYR A 1 130 ? -4.856 7.590 14.999 1.00 90.56 130 TYR A CA 1
ATOM 1122 C C . TYR A 1 130 ? -5.549 8.561 15.956 1.00 90.56 130 TYR A C 1
ATOM 1124 O O . TYR A 1 130 ? -6.476 8.155 16.646 1.00 90.56 130 TYR A O 1
ATOM 1132 N N . ILE A 1 131 ? -5.167 9.843 15.937 1.00 95.00 131 ILE A N 1
ATOM 1133 C CA . ILE A 1 131 ? -5.814 10.878 16.758 1.00 95.00 131 ILE A CA 1
ATOM 1134 C C . ILE A 1 131 ? -7.309 10.964 16.434 1.00 95.00 131 ILE A C 1
ATOM 1136 O O . ILE A 1 131 ? -8.135 10.982 17.341 1.00 95.00 131 ILE A O 1
ATOM 1140 N N . LEU A 1 132 ? -7.672 10.983 15.148 1.00 92.88 132 LEU A N 1
ATOM 1141 C CA . LEU A 1 132 ? -9.071 11.017 14.730 1.00 92.88 132 LEU A CA 1
ATOM 1142 C C . LEU A 1 132 ? -9.846 9.791 15.231 1.00 92.88 132 LEU A C 1
ATOM 1144 O O . LEU A 1 132 ? -10.948 9.938 15.750 1.00 92.88 132 LEU A O 1
ATOM 1148 N N . ILE A 1 133 ? -9.289 8.590 15.076 1.00 90.69 133 ILE A N 1
ATOM 1149 C CA . ILE A 1 133 ? -9.933 7.353 15.529 1.00 90.69 133 ILE A CA 1
ATOM 1150 C C . ILE A 1 133 ? -10.120 7.363 17.051 1.00 90.69 133 ILE A C 1
ATOM 1152 O O . ILE A 1 133 ? -11.217 7.056 17.516 1.00 90.69 133 ILE A O 1
ATOM 1156 N N . ASP A 1 134 ? -9.108 7.776 17.814 1.00 92.00 134 ASP A N 1
ATOM 1157 C CA . ASP A 1 134 ? -9.195 7.895 19.274 1.00 92.00 134 ASP A CA 1
ATOM 1158 C C . ASP A 1 134 ? -10.301 8.876 19.695 1.00 92.00 134 ASP A C 1
ATOM 1160 O O . ASP A 1 134 ? -11.098 8.582 20.588 1.00 92.00 134 ASP A O 1
ATOM 1164 N N . GLU A 1 135 ? -10.403 10.018 19.014 1.00 95.38 135 GLU A N 1
ATOM 1165 C CA . GLU 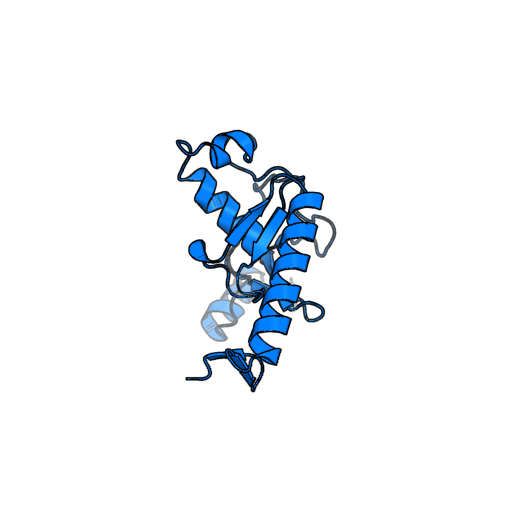A 1 135 ? -11.450 11.016 19.246 1.00 95.38 135 GLU A CA 1
ATOM 1166 C C . GLU A 1 135 ? -12.853 10.485 18.919 1.00 95.38 135 GLU A C 1
ATOM 1168 O O . GLU A 1 135 ? -13.790 10.667 19.700 1.00 95.38 135 GLU A O 1
ATOM 1173 N N . LEU A 1 136 ? -13.007 9.768 17.803 1.00 93.94 136 LEU A N 1
ATOM 1174 C CA . LEU A 1 136 ? -14.281 9.156 17.418 1.00 93.94 136 LEU A CA 1
ATOM 1175 C C . LEU A 1 136 ? -14.725 8.071 18.409 1.00 93.94 136 LEU A C 1
ATOM 1177 O O . LEU A 1 136 ? -15.921 7.959 18.687 1.00 93.94 136 LEU A O 1
ATOM 1181 N N . ILE A 1 137 ? -13.784 7.295 18.959 1.00 92.88 137 ILE A N 1
ATOM 1182 C CA . ILE A 1 137 ? -14.063 6.320 20.024 1.00 92.88 137 ILE A CA 1
ATOM 1183 C C . ILE A 1 137 ? -14.473 7.047 21.303 1.00 92.88 137 ILE A C 1
ATOM 1185 O O . ILE A 1 137 ? -15.483 6.702 21.912 1.00 92.88 137 ILE A O 1
ATOM 1189 N N . ARG A 1 138 ? -13.721 8.078 21.706 1.00 95.25 138 ARG A N 1
ATOM 1190 C CA . ARG A 1 138 ? -13.984 8.847 22.929 1.00 95.25 138 ARG A CA 1
ATOM 1191 C C . ARG A 1 138 ? -15.359 9.511 22.917 1.00 95.25 138 ARG A C 1
ATOM 1193 O O . ARG A 1 138 ? -16.038 9.527 23.940 1.00 95.25 138 ARG A O 1
ATOM 1200 N N . CYS A 1 139 ? -15.777 10.033 21.768 1.00 95.75 139 CYS A N 1
ATOM 1201 C CA . CYS A 1 139 ? -17.101 10.618 21.581 1.00 95.75 139 CYS A CA 1
ATOM 1202 C C . CYS A 1 139 ? -18.213 9.574 21.372 1.00 95.75 139 CYS A C 1
ATOM 1204 O O . CYS A 1 139 ? -19.355 9.962 21.139 1.00 95.75 139 CYS A O 1
ATOM 1206 N N . ASN A 1 140 ? -17.909 8.271 21.449 1.00 94.19 140 ASN A N 1
ATOM 1207 C CA . ASN A 1 140 ? -18.836 7.176 21.167 1.00 94.19 140 ASN A CA 1
ATOM 1208 C C . ASN A 1 140 ? -19.504 7.289 19.785 1.00 94.19 140 ASN A C 1
ATOM 1210 O O . ASN A 1 140 ? -20.657 6.902 19.647 1.00 94.19 140 ASN A O 1
ATOM 1214 N N . PHE A 1 141 ? -18.817 7.809 18.762 1.00 95.69 141 PHE A N 1
ATOM 1215 C CA . PHE A 1 141 ? -19.300 7.746 17.374 1.00 95.69 141 PHE A CA 1
ATOM 1216 C C . PHE A 1 141 ? -18.968 6.405 16.722 1.00 95.69 141 PHE A C 1
ATOM 1218 O O . PHE A 1 141 ? -19.704 5.921 15.862 1.00 95.69 141 PHE A O 1
ATOM 1225 N N . ILE A 1 142 ? -17.856 5.797 17.133 1.00 93.19 142 ILE A N 1
ATOM 1226 C CA . ILE A 1 142 ? -17.466 4.450 16.724 1.00 93.19 142 ILE A CA 1
ATOM 1227 C C . ILE A 1 142 ? -17.111 3.614 17.952 1.00 93.19 142 ILE A C 1
ATOM 1229 O O . ILE A 1 142 ? -16.618 4.132 18.950 1.00 93.19 142 ILE A O 1
ATOM 1233 N N . LEU A 1 143 ? -17.329 2.305 17.866 1.00 92.00 143 LEU A N 1
ATOM 1234 C CA . LEU A 1 143 ? -16.921 1.333 18.878 1.00 92.00 143 LEU A CA 1
ATOM 1235 C C . LEU A 1 143 ? -15.931 0.352 18.260 1.00 92.00 143 LEU A C 1
ATOM 1237 O O . LEU A 1 143 ? -16.074 -0.025 17.098 1.00 92.00 143 LEU A O 1
ATOM 1241 N N . PHE A 1 144 ? -14.961 -0.114 19.045 1.00 85.38 144 PHE A N 1
ATOM 1242 C CA . PHE A 1 144 ? -14.076 -1.203 18.640 1.00 85.38 144 PHE A CA 1
ATOM 1243 C C . PHE A 1 144 ? -14.501 -2.507 19.321 1.00 85.38 144 PHE A C 1
ATOM 1245 O O . PHE A 1 144 ? -14.332 -2.679 20.528 1.00 85.38 144 PHE A O 1
ATOM 1252 N N . GLN A 1 145 ? -15.062 -3.443 18.553 1.00 86.81 145 GLN A N 1
ATOM 1253 C CA . GLN A 1 145 ? -15.575 -4.713 19.064 1.00 86.81 145 GLN A CA 1
ATOM 1254 C C . GLN A 1 145 ? -15.110 -5.881 18.190 1.00 86.81 145 GLN A C 1
ATOM 1256 O O . GLN A 1 145 ? -15.223 -5.850 16.967 1.00 86.81 145 GLN A O 1
ATOM 1261 N N . LYS A 1 146 ? -14.595 -6.949 18.821 1.00 84.06 146 LYS A N 1
ATOM 1262 C CA . LYS A 1 146 ? -14.123 -8.176 18.138 1.00 84.06 146 LYS A CA 1
ATOM 1263 C C . LYS A 1 146 ? -13.134 -7.889 16.991 1.00 84.06 146 LYS A C 1
ATOM 1265 O O . LYS A 1 146 ? -13.183 -8.532 15.945 1.00 84.06 146 LYS A O 1
ATOM 1270 N N . GLY A 1 147 ? -12.238 -6.920 17.193 1.00 77.88 147 GLY A N 1
ATOM 1271 C CA . GLY A 1 147 ? -11.210 -6.559 16.215 1.00 77.88 147 GLY A CA 1
ATOM 1272 C C . GLY A 1 147 ? -11.699 -5.686 15.055 1.00 77.88 147 GLY A C 1
ATOM 1273 O O . GLY A 1 147 ? -11.005 -5.605 14.047 1.00 77.88 147 GLY A O 1
ATOM 1274 N N . ARG A 1 148 ? -12.890 -5.079 15.147 1.00 79.62 148 ARG A N 1
ATOM 1275 C CA . ARG A 1 148 ? -13.474 -4.245 14.086 1.00 79.62 148 ARG A CA 1
ATOM 1276 C C . ARG A 1 148 ? -14.084 -2.971 14.655 1.00 79.62 148 ARG A C 1
ATOM 1278 O O . ARG A 1 148 ? -14.629 -2.990 15.757 1.00 79.62 148 ARG A O 1
ATOM 1285 N N . TYR A 1 149 ? -14.029 -1.898 13.873 1.00 83.81 149 TYR A N 1
ATOM 1286 C CA . TYR A 1 149 ? -14.764 -0.668 14.155 1.00 83.81 149 TYR A CA 1
ATOM 1287 C C . TYR A 1 149 ? -16.211 -0.794 13.665 1.00 83.81 149 TYR A C 1
ATOM 1289 O O . TYR A 1 149 ? -16.450 -1.280 12.558 1.00 83.81 149 TYR A O 1
ATOM 1297 N N . ILE A 1 150 ? -17.166 -0.360 14.482 1.00 90.00 150 ILE A N 1
ATOM 1298 C CA . ILE A 1 150 ? -18.588 -0.242 14.134 1.00 90.00 150 ILE A CA 1
ATOM 1299 C C . ILE A 1 150 ? -19.059 1.181 14.423 1.00 90.00 150 ILE A C 1
ATOM 1301 O O . ILE A 1 150 ? -18.575 1.802 15.366 1.00 90.00 150 ILE A O 1
ATOM 1305 N N . ILE A 1 151 ? -19.988 1.699 13.622 1.00 92.25 151 ILE A N 1
ATOM 1306 C CA . ILE A 1 151 ? -20.617 2.999 13.888 1.00 92.25 151 ILE A CA 1
ATOM 1307 C C . ILE A 1 151 ? -21.603 2.815 15.040 1.00 92.25 151 ILE A C 1
ATOM 1309 O O . ILE A 1 151 ? -22.385 1.863 15.040 1.00 92.25 151 ILE A O 1
ATOM 1313 N N . ASN A 1 152 ? -21.546 3.716 16.011 1.00 89.38 152 ASN A N 1
ATOM 1314 C CA . ASN A 1 152 ? -22.507 3.797 17.097 1.00 89.38 152 ASN A CA 1
ATOM 1315 C C . ASN A 1 152 ? -23.590 4.807 16.696 1.00 89.38 152 ASN A C 1
ATOM 1317 O O . ASN A 1 152 ? -23.329 6.010 16.666 1.00 89.38 152 ASN A O 1
ATOM 1321 N N . ILE A 1 153 ? -24.757 4.296 16.303 1.00 74.38 153 ILE A N 1
ATOM 1322 C CA . ILE A 1 153 ? -25.935 5.086 15.917 1.00 74.38 153 ILE A CA 1
ATOM 1323 C C . ILE A 1 153 ? -26.980 4.931 17.013 1.00 74.38 153 ILE A C 1
ATOM 1325 O O . ILE A 1 153 ? -27.215 3.765 17.407 1.00 74.38 153 ILE A O 1
#

Secondary structure (DSSP, 8-state):
-BTTB-HHHHHHIIIIIS----SPPTTT-EEE-TTT-PEEEE--TT---TT-B-SSTT--EEEHHHHHHHHHHHT-TTSHHHHHHEETTTEE-TT-EEEETTS-TT---GGGEEEESSHHHHHHHHHHHHHHHHHHHHTTSEEEETTEEEE--

Sequence (153 aa):
KFCNITRDKARYWREKVHQIEGKKEWGKERLIDKSDGRVWIRVPKNYSNPVVDKGKYHRRIMIEHRYVVEKFLATHPEWGISKRSLIDGKYLKSKYEVHHINLDFQDNRIENLWVFETNEDHQEARRSLYILIDELIRCNFILFQKGRYIINI

InterPro domains:
  IPR003615 HNH nuclease [PF13392] (92-120)
  IPR044925 His-Me finger superfamily [SSF54060] (31-125)

Radius of gyration: 20.44 Å; Cα contacts (8 Å, |Δi|>4): 186; chains: 1; bounding box: 44×57×41 Å

Organism: NCBI:txid412755

Foldseek 3Di:
DPPPDDPVRVVCCCCPVVVPDDPDDFQRDWDQDPPQRWTKTQHDPPPDAPPFDCPPPNRRIDTNLQQLVQVVLLVVVVDPCLVVQDDVSHHGHPQKDKDQLQNNNVPSDPVRIDIDNHVVVVVVSVVVSVVVVVVCVVVQQWDQDPNDIDGDD

pLDDT: mean 86.0, std 11.58, range [45.19, 97.0]

Mean predicted aligned error: 9.49 Å